Protein AF-A0A8J5MES9-F1 (afdb_monomer)

Secondary structure (DSSP, 8-state):
-----HHHHHHHHEEE-GGGEEEETTT--EEEPPTTTTTHHHHHHHHHH-TTHHHHHHHHHHHHHHHHTTS----

Foldseek 3Di:
DPDDDLVVLQVVQWDQDPPQWTQGPPPRDIDHADPVCGNVVVVVCCVVPPVCSVVVVVVVVVVVVVVVVVPDPDD

Radius of gyration: 14.79 Å; Cα contacts (8 Å, |Δi|>4): 57; chains: 1; bounding box: 35×32×40 Å

pLDDT: mean 80.25, std 14.4, range [42.34, 93.19]

Mean predicted aligned error: 8.34 Å

Nearest PDB structures (foldseek):
  6f7s-assembly2_D  TM=6.949E-01  e=1.427E+00  Homo sapiens
  6f7s-assembly1_C  TM=6.959E-01  e=1.872E+00  Homo sapiens
  6f7p-assembly2_D  TM=7.023E-01  e=2.295E+00  Homo sapiens
  6f7p-assembly1_C  TM=7.009E-01  e=3.952E+00  Homo sapiens
  5gak-assembly1_D  TM=4.524E-01  e=3.952E+00  Saccharomyces cerevisiae

Sequence (75 aa):
MSSFHNRDLCRFFFVAAADHYYTCNYCGTRRKQLPSSGYANLVSHLKDKHPEYINDYESHQSRQAGSLTAHGFVS

Solvent-accessible surface area (backbone atoms only — not comparable to full-atom values): 4569 Å² total; per-residue (Å²): 130,86,82,75,54,52,65,57,53,44,62,72,48,29,47,83,49,77,92,55,25,30,28,31,71,87,77,64,52,74,42,72,59,47,89,89,54,58,39,54,66,60,50,50,47,38,62,73,76,36,73,61,54,60,59,55,52,48,53,51,48,51,53,51,58,58,48,59,71,68,61,70,83,78,128

Structure (mmCIF, N/CA/C/O backbone):
data_AF-A0A8J5MES9-F1
#
_entry.id   AF-A0A8J5MES9-F1
#
loop_
_atom_site.group_PDB
_atom_site.id
_atom_site.type_symbol
_atom_site.label_atom_id
_atom_site.label_alt_id
_atom_site.label_comp_id
_atom_site.label_asym_id
_atom_site.label_entity_id
_atom_site.label_seq_id
_atom_site.pdbx_PDB_ins_code
_atom_site.Cartn_x
_atom_site.Cartn_y
_atom_site.Cartn_z
_atom_site.occupancy
_atom_site.B_iso_or_equiv
_atom_site.auth_seq_id
_atom_site.auth_comp_id
_atom_site.auth_asym_id
_atom_site.auth_atom_id
_atom_site.pdbx_PDB_model_num
ATOM 1 N N . MET A 1 1 ? 4.719 5.198 20.215 1.00 42.34 1 MET A N 1
ATOM 2 C CA . MET A 1 1 ? 4.888 5.012 18.760 1.00 42.34 1 MET A CA 1
ATOM 3 C 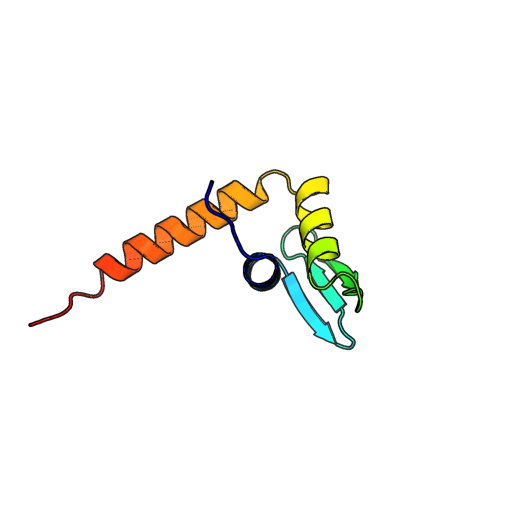C . MET A 1 1 ? 4.999 3.525 18.519 1.00 42.34 1 MET A C 1
ATOM 5 O O . MET A 1 1 ? 5.969 2.924 18.961 1.00 42.34 1 MET A O 1
ATOM 9 N N . SER A 1 2 ? 3.971 2.921 17.940 1.00 49.34 2 SER A N 1
ATOM 10 C CA . SER A 1 2 ? 3.971 1.504 17.590 1.00 49.34 2 SER A CA 1
ATOM 11 C C . SER A 1 2 ? 5.001 1.301 16.475 1.00 49.34 2 SER A C 1
ATOM 13 O O . SER A 1 2 ? 4.788 1.732 15.346 1.00 49.34 2 SER A O 1
ATOM 15 N N . SER A 1 3 ? 6.172 0.751 16.797 1.00 62.00 3 S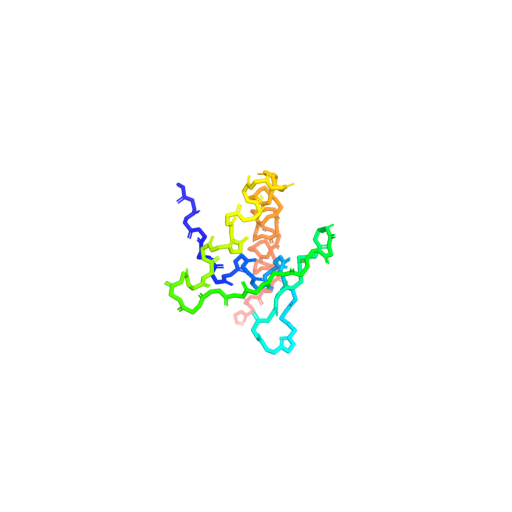ER A N 1
ATOM 16 C CA . SER A 1 3 ? 7.204 0.474 15.794 1.00 62.00 3 SER A CA 1
ATOM 17 C C . SER A 1 3 ? 6.772 -0.727 14.957 1.00 62.00 3 SER A C 1
ATOM 19 O O . SER A 1 3 ? 6.993 -1.871 15.345 1.00 62.00 3 SER A O 1
ATOM 21 N N . PHE A 1 4 ? 6.127 -0.479 13.818 1.00 74.69 4 PHE A N 1
ATOM 22 C CA . PHE A 1 4 ? 5.816 -1.534 12.855 1.00 74.69 4 PHE A CA 1
ATOM 23 C C . PHE A 1 4 ? 7.102 -2.018 12.186 1.00 74.69 4 PHE A C 1
ATOM 25 O O . PHE A 1 4 ? 7.931 -1.209 11.762 1.00 74.69 4 PHE A O 1
ATOM 32 N N . HIS A 1 5 ? 7.278 -3.333 12.048 1.00 83.88 5 HIS A N 1
ATOM 33 C CA . HIS A 1 5 ? 8.412 -3.842 11.289 1.00 83.88 5 HIS A CA 1
ATOM 34 C C . HIS A 1 5 ? 8.157 -3.661 9.793 1.00 83.88 5 HIS A C 1
ATOM 36 O O . HIS A 1 5 ? 7.106 -4.028 9.267 1.00 83.88 5 HIS A O 1
ATOM 42 N N . ASN A 1 6 ? 9.174 -3.181 9.074 1.00 86.44 6 ASN A N 1
ATOM 43 C CA . ASN A 1 6 ? 9.117 -2.999 7.619 1.00 86.44 6 ASN A CA 1
ATOM 44 C C . ASN A 1 6 ? 8.721 -4.284 6.870 1.00 86.44 6 ASN A C 1
ATOM 46 O O . ASN A 1 6 ? 8.107 -4.222 5.808 1.00 86.44 6 ASN A O 1
ATOM 50 N N . ARG A 1 7 ? 9.059 -5.452 7.431 1.00 86.12 7 ARG A N 1
ATOM 51 C CA . ARG A 1 7 ? 8.672 -6.760 6.893 1.00 86.12 7 ARG A CA 1
ATOM 52 C C . ARG A 1 7 ? 7.159 -6.984 6.948 1.00 86.12 7 ARG A C 1
ATOM 54 O O . ARG A 1 7 ? 6.602 -7.480 5.973 1.00 86.12 7 ARG A O 1
ATOM 61 N N . ASP A 1 8 ? 6.508 -6.623 8.052 1.00 88.12 8 ASP A N 1
ATOM 62 C CA . ASP A 1 8 ? 5.064 -6.813 8.221 1.00 88.12 8 ASP A CA 1
ATOM 63 C C . ASP A 1 8 ? 4.285 -5.868 7.303 1.00 88.12 8 ASP A C 1
ATOM 65 O O . ASP A 1 8 ? 3.398 -6.306 6.572 1.00 88.12 8 ASP A O 1
ATOM 69 N N . LEU A 1 9 ? 4.715 -4.602 7.236 1.00 87.31 9 LEU A N 1
ATOM 70 C CA . LEU A 1 9 ? 4.190 -3.625 6.278 1.00 87.31 9 LEU A CA 1
ATOM 71 C C . LEU A 1 9 ? 4.334 -4.126 4.839 1.00 87.31 9 LEU A C 1
ATOM 73 O O . LEU A 1 9 ? 3.385 -4.067 4.061 1.00 87.31 9 LEU A O 1
ATOM 77 N N . CYS A 1 10 ? 5.505 -4.661 4.479 1.00 87.75 10 CYS A N 1
ATOM 78 C CA . CYS A 1 10 ? 5.714 -5.208 3.146 1.00 87.75 10 CYS A CA 1
ATOM 79 C C . CYS A 1 10 ? 4.755 -6.365 2.846 1.00 87.75 10 CYS A C 1
ATOM 81 O O . CYS A 1 10 ? 4.191 -6.427 1.760 1.00 87.75 10 CYS A O 1
ATOM 83 N N . ARG A 1 11 ? 4.568 -7.279 3.797 1.00 87.81 11 ARG A N 1
ATOM 84 C CA . ARG A 1 11 ? 3.705 -8.452 3.631 1.00 87.81 11 ARG A CA 1
ATOM 85 C C . ARG A 1 11 ? 2.220 -8.089 3.548 1.00 87.81 11 ARG A C 1
ATOM 87 O O . ARG A 1 11 ? 1.461 -8.831 2.937 1.00 87.81 11 ARG A O 1
ATOM 94 N N . PHE A 1 12 ? 1.818 -6.979 4.161 1.00 89.38 12 PHE A N 1
ATOM 95 C CA . PHE A 1 12 ? 0.444 -6.490 4.122 1.00 89.38 12 PHE A CA 1
ATOM 96 C C . PHE A 1 12 ? 0.148 -5.670 2.858 1.00 89.38 12 PHE A C 1
ATOM 98 O O . PHE A 1 12 ? -0.853 -5.903 2.187 1.00 89.38 12 PHE A O 1
ATOM 105 N N . PHE A 1 13 ? 1.029 -4.731 2.505 1.00 90.56 13 PHE A N 1
ATOM 106 C CA . PHE A 1 13 ? 0.784 -3.779 1.416 1.00 90.56 13 PHE A CA 1
ATOM 107 C C . PHE A 1 13 ? 1.310 -4.216 0.052 1.00 90.56 13 PHE A C 1
ATOM 109 O O . PHE A 1 13 ? 0.991 -3.573 -0.952 1.00 90.56 13 PHE A O 1
ATOM 116 N N . PHE A 1 14 ? 2.133 -5.262 -0.012 1.00 91.38 14 PHE A N 1
ATOM 117 C CA . PHE A 1 14 ? 2.714 -5.722 -1.263 1.00 91.38 14 PHE A CA 1
ATOM 118 C C . PHE A 1 14 ? 2.490 -7.209 -1.490 1.00 91.38 14 PHE A C 1
ATOM 120 O O . PHE A 1 14 ? 2.601 -8.034 -0.587 1.00 91.38 14 PHE A O 1
ATOM 127 N N . VAL A 1 15 ? 2.275 -7.547 -2.756 1.00 92.12 15 VAL A N 1
ATOM 128 C CA . VAL A 1 15 ? 2.245 -8.924 -3.239 1.00 92.12 15 VAL A CA 1
ATOM 129 C C . VAL A 1 15 ? 3.625 -9.271 -3.778 1.00 92.12 15 VAL A C 1
ATOM 131 O O . VAL A 1 15 ? 4.124 -8.606 -4.691 1.00 92.12 15 VAL A O 1
ATOM 134 N N . ALA A 1 16 ? 4.250 -10.304 -3.213 1.00 89.38 16 ALA A N 1
ATOM 135 C CA . ALA A 1 16 ? 5.507 -10.829 -3.727 1.00 89.38 16 ALA A CA 1
ATOM 136 C C . ALA A 1 16 ? 5.280 -11.462 -5.110 1.00 89.38 16 ALA A C 1
ATOM 138 O O . ALA A 1 16 ? 4.405 -12.306 -5.290 1.00 89.38 16 ALA A O 1
ATOM 139 N N . ALA A 1 17 ? 6.079 -11.040 -6.080 1.00 87.75 17 ALA A N 1
ATOM 140 C CA . ALA A 1 17 ? 6.149 -11.581 -7.427 1.00 87.75 17 ALA A CA 1
ATOM 141 C C . ALA A 1 17 ? 7.493 -12.305 -7.632 1.00 87.75 17 ALA A C 1
ATOM 143 O O . ALA A 1 17 ? 8.346 -12.349 -6.743 1.00 87.75 17 ALA A O 1
ATOM 144 N N . ALA A 1 18 ? 7.691 -12.881 -8.819 1.00 86.06 18 ALA A N 1
ATOM 145 C CA . ALA A 1 18 ? 8.960 -13.506 -9.188 1.00 86.06 18 ALA A CA 1
ATOM 146 C C . ALA A 1 18 ? 10.133 -12.502 -9.138 1.00 86.06 18 ALA A C 1
ATOM 148 O O . ALA A 1 18 ? 9.927 -11.295 -9.246 1.00 86.06 18 ALA A O 1
ATOM 149 N N . ASP A 1 19 ? 11.364 -13.004 -9.001 1.00 84.94 19 ASP A N 1
ATOM 150 C CA . ASP A 1 19 ? 12.617 -12.226 -9.083 1.00 84.94 19 ASP A CA 1
ATOM 151 C C . ASP A 1 19 ? 12.736 -11.057 -8.078 1.00 84.94 19 ASP A C 1
ATOM 153 O O . ASP A 1 19 ? 13.260 -9.986 -8.383 1.00 84.94 19 ASP A O 1
ATOM 157 N N . HIS A 1 20 ? 12.239 -11.238 -6.850 1.00 84.56 20 HIS A N 1
ATOM 158 C CA . HIS A 1 20 ? 12.269 -10.203 -5.803 1.00 84.56 20 HIS A CA 1
ATOM 159 C C . HIS A 1 20 ? 11.515 -8.918 -6.179 1.00 84.56 20 HIS A C 1
ATOM 161 O O . HIS A 1 20 ? 11.813 -7.834 -5.665 1.00 84.56 20 HIS A O 1
ATOM 167 N N . TYR A 1 21 ? 10.536 -9.014 -7.076 1.00 88.94 21 TYR A N 1
ATOM 168 C CA . TYR A 1 21 ? 9.613 -7.922 -7.338 1.00 88.94 21 TYR A CA 1
ATOM 169 C C . TYR A 1 21 ? 8.437 -7.972 -6.371 1.00 88.94 21 TYR A C 1
ATOM 171 O O . TYR A 1 21 ? 7.961 -9.032 -5.987 1.00 88.94 21 TYR A O 1
ATOM 179 N N . TYR A 1 22 ? 7.956 -6.798 -5.999 1.00 91.56 22 TYR A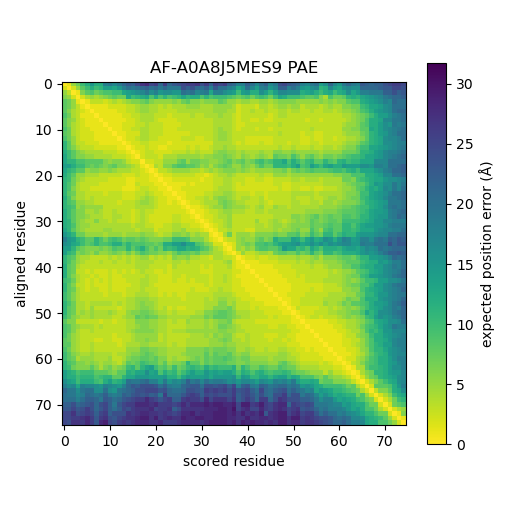 N 1
ATOM 180 C CA . TYR A 1 22 ? 6.829 -6.594 -5.109 1.00 91.56 22 TYR A CA 1
ATOM 181 C C . TYR A 1 22 ? 5.865 -5.634 -5.777 1.00 91.56 22 TYR A C 1
ATOM 183 O O . TYR A 1 22 ? 6.262 -4.566 -6.244 1.00 91.56 22 TYR A O 1
ATOM 191 N N . THR A 1 23 ? 4.600 -6.012 -5.831 1.00 92.69 23 THR A N 1
ATOM 192 C CA . THR A 1 23 ? 3.547 -5.192 -6.426 1.00 92.69 23 THR A CA 1
ATOM 193 C C . THR A 1 23 ? 2.766 -4.528 -5.310 1.00 92.69 23 THR A C 1
ATOM 195 O O . THR A 1 23 ? 2.241 -5.221 -4.443 1.00 92.69 23 THR A O 1
ATOM 198 N N . CYS A 1 24 ? 2.717 -3.197 -5.300 1.00 93.19 24 CYS A N 1
ATOM 199 C CA . CYS A 1 24 ? 1.943 -2.453 -4.312 1.00 93.19 24 CYS A CA 1
ATOM 200 C C . CYS A 1 24 ? 0.445 -2.705 -4.515 1.00 93.19 24 CYS A C 1
ATOM 202 O O . CYS A 1 24 ? -0.059 -2.526 -5.621 1.00 93.19 24 CYS A O 1
ATOM 204 N N . ASN A 1 25 ? -0.267 -3.073 -3.452 1.00 91.19 25 ASN A N 1
ATOM 205 C CA . ASN A 1 25 ? -1.698 -3.360 -3.514 1.00 91.19 25 ASN A CA 1
ATOM 206 C C . ASN A 1 25 ? -2.556 -2.094 -3.703 1.00 91.19 2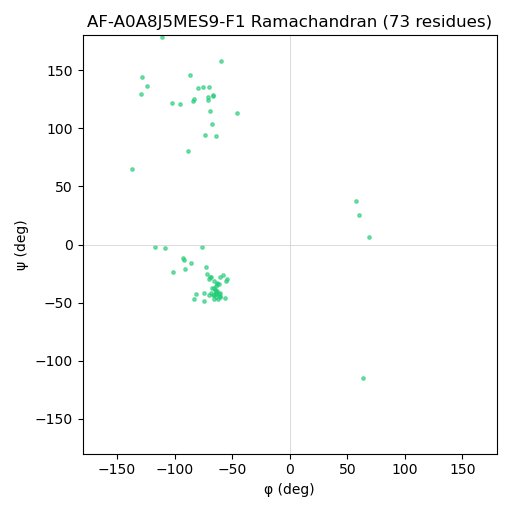5 ASN A C 1
ATOM 208 O O . ASN A 1 25 ? -3.646 -2.176 -4.253 1.00 91.19 25 ASN A O 1
ATOM 212 N N . TYR A 1 26 ? -2.060 -0.920 -3.294 1.00 88.31 26 TYR A N 1
ATOM 213 C CA . TYR A 1 26 ? -2.784 0.345 -3.462 1.00 88.31 26 TYR A CA 1
ATOM 214 C C . TYR A 1 26 ? -2.788 0.849 -4.905 1.00 88.31 26 TYR A C 1
ATOM 216 O O . TYR A 1 26 ? -3.821 1.258 -5.420 1.00 88.31 26 TYR A O 1
ATOM 224 N N . CYS A 1 27 ? -1.617 0.871 -5.547 1.00 91.19 27 CYS A N 1
ATOM 225 C CA . CYS A 1 27 ? -1.447 1.503 -6.858 1.00 91.19 27 CYS A CA 1
ATOM 226 C C . CYS A 1 27 ? -1.051 0.531 -7.976 1.00 91.19 27 CYS A C 1
ATOM 228 O O . CYS A 1 27 ? -0.844 0.960 -9.107 1.00 91.19 27 CYS A O 1
ATOM 230 N N . GLY A 1 28 ? -0.860 -0.756 -7.676 1.00 89.31 28 GLY A N 1
ATOM 231 C CA . GLY A 1 28 ? -0.392 -1.753 -8.644 1.00 89.31 28 GLY A CA 1
ATOM 232 C C . GLY A 1 28 ? 1.061 -1.561 -9.096 1.00 89.31 28 GLY A C 1
ATOM 233 O O . GLY A 1 28 ? 1.528 -2.258 -9.995 1.00 89.31 28 GLY A O 1
ATOM 234 N N . THR A 1 29 ? 1.809 -0.624 -8.501 1.00 89.69 29 THR A N 1
ATOM 235 C CA . THR A 1 29 ? 3.185 -0.339 -8.927 1.00 89.69 29 THR A CA 1
ATOM 236 C C . THR A 1 29 ? 4.109 -1.486 -8.542 1.00 89.69 29 THR A C 1
ATOM 238 O O . THR A 1 29 ? 4.248 -1.825 -7.364 1.00 89.69 29 THR A O 1
ATOM 241 N N . ARG A 1 30 ? 4.807 -2.044 -9.534 1.00 89.56 30 ARG A N 1
ATOM 242 C CA . ARG A 1 30 ? 5.822 -3.075 -9.320 1.00 89.56 30 ARG A CA 1
ATOM 243 C C . ARG A 1 30 ? 7.168 -2.444 -8.956 1.00 89.56 30 ARG A C 1
ATOM 245 O O . ARG A 1 30 ? 7.716 -1.643 -9.711 1.00 89.56 30 ARG A O 1
ATOM 252 N N . ARG A 1 31 ? 7.731 -2.828 -7.814 1.00 88.50 31 ARG A N 1
ATOM 253 C CA . ARG A 1 31 ? 9.032 -2.377 -7.302 1.00 88.50 31 ARG A CA 1
ATOM 254 C C . ARG A 1 31 ? 9.938 -3.570 -7.035 1.00 88.50 31 ARG A C 1
ATOM 256 O O . ARG A 1 31 ? 9.501 -4.560 -6.467 1.00 88.50 31 ARG A O 1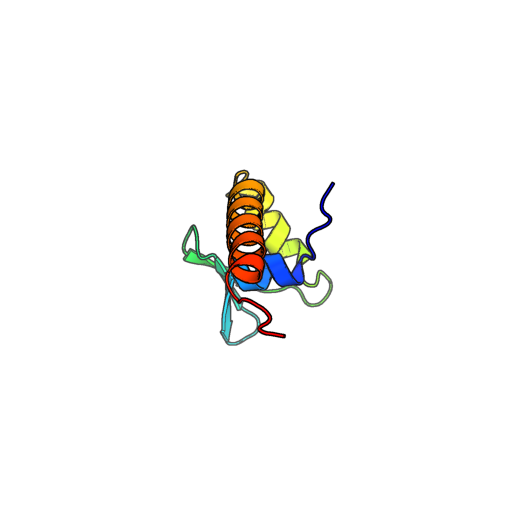
ATOM 263 N N . LYS A 1 32 ? 11.210 -3.476 -7.421 1.00 88.81 32 LYS A N 1
ATOM 264 C CA . LYS A 1 32 ? 12.211 -4.490 -7.065 1.00 88.81 32 LYS A CA 1
ATOM 265 C C . LYS A 1 32 ? 12.692 -4.258 -5.636 1.00 88.81 32 LYS A C 1
ATOM 267 O O . LYS A 1 32 ? 12.984 -3.120 -5.260 1.00 88.81 32 LYS A O 1
ATOM 272 N N . GLN A 1 33 ? 12.780 -5.320 -4.847 1.00 86.31 33 GLN A N 1
ATOM 273 C CA . GLN A 1 33 ? 13.414 -5.278 -3.538 1.00 86.31 33 GLN A CA 1
ATOM 274 C C . GLN A 1 33 ? 14.927 -5.137 -3.713 1.00 86.31 33 GLN A C 1
ATOM 276 O O . GLN A 1 33 ? 15.559 -5.902 -4.442 1.00 86.31 33 GLN A O 1
ATOM 281 N N . LEU A 1 34 ? 15.507 -4.136 -3.055 1.00 82.81 34 LEU A N 1
ATOM 282 C CA . LEU A 1 34 ? 16.946 -3.902 -3.094 1.00 82.81 34 LEU A CA 1
ATOM 283 C C . LEU A 1 34 ? 17.631 -4.808 -2.057 1.00 82.81 34 LEU A C 1
ATOM 285 O O . LEU A 1 34 ? 17.296 -4.706 -0.874 1.00 82.81 34 LEU A O 1
ATOM 289 N N . PRO A 1 35 ? 18.617 -5.636 -2.449 1.00 71.88 35 PRO A N 1
ATOM 290 C CA . PRO A 1 35 ? 19.231 -6.624 -1.556 1.00 71.88 35 PRO A CA 1
ATOM 291 C C . PRO A 1 35 ? 19.912 -6.004 -0.325 1.00 71.88 35 PRO A C 1
ATOM 293 O O . PRO A 1 35 ? 19.935 -6.624 0.729 1.00 71.88 35 PRO A O 1
ATOM 296 N N . SER A 1 36 ? 20.401 -4.762 -0.425 1.00 75.12 36 SER A N 1
ATOM 297 C CA . SER A 1 36 ? 21.062 -4.047 0.682 1.00 75.12 36 SER A CA 1
ATOM 298 C C . SER A 1 36 ? 20.102 -3.200 1.540 1.00 75.12 36 SER A C 1
ATOM 300 O O . SER A 1 36 ? 20.380 -2.893 2.692 1.00 75.12 36 SER A O 1
ATOM 302 N N . SER A 1 37 ? 18.930 -2.836 1.003 1.00 69.56 37 SER A N 1
ATOM 303 C CA . SER A 1 37 ? 17.945 -1.988 1.702 1.00 69.56 37 SER A CA 1
ATOM 304 C C . SER A 1 37 ? 16.916 -2.805 2.498 1.00 69.56 37 SER A C 1
ATOM 306 O O . SER A 1 37 ? 16.167 -2.262 3.315 1.00 69.56 37 SER A O 1
ATOM 308 N N . GLY A 1 38 ? 16.847 -4.118 2.256 1.00 83.56 38 GLY A N 1
ATOM 309 C CA . GLY A 1 38 ? 15.819 -4.975 2.832 1.00 83.56 38 GLY A CA 1
ATOM 310 C C . GLY A 1 38 ? 14.439 -4.565 2.322 1.00 83.56 38 GLY A C 1
ATOM 311 O O . GLY A 1 38 ? 14.167 -4.697 1.136 1.00 83.56 38 GLY A O 1
ATOM 312 N N . TYR A 1 39 ? 13.577 -4.078 3.215 1.00 85.25 39 TYR A N 1
ATOM 313 C CA . TYR A 1 39 ? 12.218 -3.612 2.900 1.00 85.25 39 TYR A CA 1
ATOM 314 C C . TYR A 1 39 ? 12.071 -2.085 2.973 1.00 85.25 39 TYR A C 1
ATOM 316 O O . TYR A 1 39 ? 10.995 -1.555 2.694 1.00 85.25 39 TYR A O 1
ATOM 324 N N . ALA A 1 40 ? 13.128 -1.359 3.352 1.00 86.56 40 ALA A N 1
ATOM 325 C CA . ALA A 1 40 ? 13.047 0.084 3.569 1.00 86.56 40 ALA A CA 1
ATOM 326 C C . ALA A 1 40 ? 12.693 0.842 2.280 1.00 86.56 40 ALA A C 1
ATOM 328 O O . ALA A 1 40 ? 11.942 1.813 2.323 1.00 86.56 40 ALA A O 1
ATOM 329 N N . ASN A 1 41 ? 13.149 0.362 1.121 1.00 88.56 41 ASN A N 1
ATOM 330 C CA . ASN A 1 4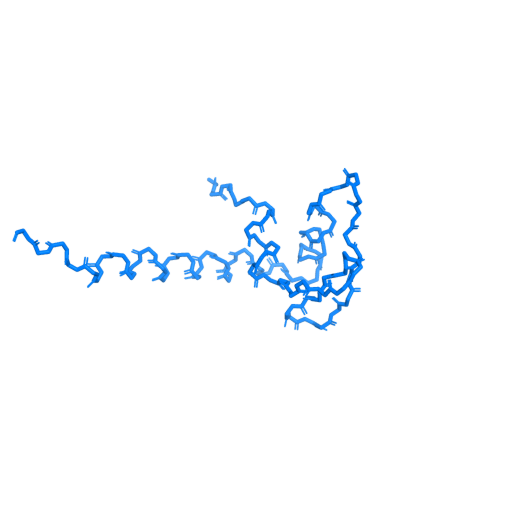1 ? 12.791 0.936 -0.176 1.00 88.56 41 ASN A CA 1
ATOM 331 C C . ASN A 1 41 ? 11.288 0.807 -0.496 1.00 88.56 41 ASN A C 1
ATOM 333 O O . ASN A 1 41 ? 10.705 1.714 -1.090 1.00 88.56 41 ASN A O 1
ATOM 337 N N . LEU A 1 42 ? 10.656 -0.297 -0.090 1.00 88.88 42 LEU A N 1
ATOM 338 C CA . LEU A 1 42 ? 9.223 -0.528 -0.279 1.00 88.88 42 LEU A CA 1
ATOM 339 C C . LEU A 1 42 ? 8.405 0.321 0.698 1.00 88.88 42 LEU A C 1
ATOM 341 O O . LEU A 1 42 ? 7.444 0.973 0.298 1.00 88.88 42 LEU A O 1
ATOM 345 N N . VAL A 1 43 ? 8.839 0.417 1.954 1.00 88.69 43 VAL A N 1
ATOM 346 C CA . VAL A 1 43 ? 8.195 1.295 2.944 1.00 88.69 43 VAL A CA 1
ATOM 347 C C . VAL A 1 43 ? 8.347 2.771 2.569 1.00 88.69 43 VAL A C 1
ATOM 349 O O . VAL A 1 43 ? 7.399 3.540 2.701 1.00 88.69 43 VAL A O 1
ATOM 352 N N . SER A 1 44 ? 9.492 3.176 2.014 1.00 90.06 44 SER A N 1
ATOM 353 C CA . SER A 1 44 ? 9.679 4.540 1.510 1.00 90.06 44 SER A CA 1
ATOM 354 C C . SER A 1 44 ? 8.708 4.869 0.376 1.00 90.06 44 SER A C 1
ATOM 356 O O . SER A 1 44 ? 8.254 6.006 0.288 1.00 90.06 44 SER A O 1
ATOM 358 N N . HIS A 1 45 ? 8.361 3.893 -0.471 1.00 91.38 45 HIS A N 1
ATOM 359 C CA . HIS A 1 45 ? 7.328 4.075 -1.490 1.00 91.38 45 HIS A CA 1
ATOM 360 C C . HIS A 1 45 ? 5.949 4.318 -0.866 1.00 91.38 45 HIS A C 1
ATOM 362 O O . HIS A 1 45 ? 5.254 5.224 -1.319 1.00 91.38 45 HIS A O 1
ATOM 368 N N . LEU A 1 46 ? 5.578 3.570 0.181 1.00 91.06 46 LEU A N 1
ATOM 369 C CA . LEU A 1 46 ? 4.329 3.813 0.913 1.00 91.06 46 LEU A CA 1
ATOM 370 C C . LEU A 1 46 ? 4.320 5.214 1.527 1.00 91.06 46 LEU A C 1
ATOM 372 O O . LEU A 1 46 ? 3.357 5.944 1.362 1.00 91.06 46 LEU A O 1
ATOM 376 N N . LYS A 1 47 ? 5.420 5.635 2.154 1.00 89.38 47 LYS A N 1
ATOM 377 C CA . LYS A 1 47 ? 5.514 6.962 2.773 1.00 89.38 47 LYS A CA 1
ATOM 378 C C . LYS A 1 47 ? 5.392 8.116 1.763 1.00 89.38 47 LYS A C 1
ATOM 380 O O . LYS A 1 47 ? 4.855 9.156 2.118 1.00 89.38 47 LYS A O 1
ATOM 385 N N . ASP A 1 48 ? 5.880 7.932 0.534 1.00 91.31 48 ASP A N 1
ATOM 386 C CA . ASP A 1 48 ? 5.807 8.938 -0.540 1.00 91.31 48 ASP A CA 1
ATOM 387 C C . ASP A 1 48 ? 4.444 8.961 -1.251 1.00 91.31 48 ASP A C 1
ATOM 389 O O . ASP A 1 48 ? 3.924 10.031 -1.556 1.00 91.31 48 ASP A O 1
ATOM 393 N N . LYS A 1 49 ? 3.869 7.785 -1.547 1.00 91.56 49 LYS A N 1
ATOM 394 C CA . LYS A 1 49 ? 2.656 7.656 -2.380 1.00 91.56 49 LYS A CA 1
ATOM 395 C C . LYS A 1 49 ? 1.366 7.424 -1.607 1.00 91.56 49 LYS A C 1
ATOM 397 O O . LYS A 1 49 ? 0.298 7.705 -2.138 1.00 91.56 49 LYS A O 1
ATOM 402 N N . HIS A 1 50 ? 1.462 6.901 -0.395 1.00 91.31 50 HIS A N 1
ATOM 403 C CA . HIS A 1 50 ? 0.335 6.446 0.411 1.00 91.31 50 HIS A CA 1
ATOM 404 C C . HIS A 1 50 ? 0.523 6.904 1.862 1.00 91.31 50 HIS A C 1
ATOM 406 O O . HIS A 1 50 ? 0.715 6.057 2.725 1.00 91.31 50 HIS A O 1
ATOM 412 N N . PRO A 1 51 ? 0.510 8.214 2.171 1.00 87.56 51 PRO A N 1
ATOM 413 C CA . PRO A 1 51 ? 0.799 8.716 3.521 1.00 87.56 51 PRO A CA 1
ATOM 414 C C . PRO A 1 51 ? -0.140 8.144 4.597 1.00 87.56 51 PRO A C 1
ATOM 416 O O . PRO A 1 51 ? 0.257 8.005 5.753 1.00 87.56 51 PRO A O 1
ATOM 419 N N . GLU A 1 52 ? -1.351 7.742 4.210 1.00 88.69 52 GLU A N 1
ATOM 420 C CA . GLU A 1 52 ? -2.344 7.083 5.065 1.00 88.69 52 GLU A CA 1
ATOM 421 C C . GLU A 1 52 ? -2.080 5.594 5.368 1.00 88.69 52 GLU A C 1
ATOM 423 O O . GLU A 1 52 ? -2.805 5.010 6.174 1.00 88.69 52 GLU A O 1
ATOM 428 N N . TYR A 1 53 ? -1.021 4.981 4.816 1.00 88.50 53 TYR A N 1
ATOM 429 C CA . TYR A 1 53 ? -0.724 3.551 5.014 1.00 88.50 53 TYR A CA 1
ATOM 430 C C . TYR A 1 53 ? -0.603 3.154 6.493 1.00 88.50 53 TYR A C 1
ATOM 432 O O . TYR A 1 53 ? -0.936 2.033 6.870 1.00 88.50 53 TYR A O 1
ATOM 440 N N . ILE A 1 54 ? -0.136 4.069 7.348 1.00 87.88 54 ILE A N 1
ATOM 441 C CA . ILE A 1 54 ? -0.013 3.824 8.789 1.00 87.88 54 ILE A CA 1
ATOM 442 C C . ILE A 1 54 ? -1.397 3.643 9.414 1.00 87.88 54 ILE A C 1
ATOM 444 O O . ILE A 1 54 ? -1.612 2.671 10.130 1.00 87.88 54 ILE A O 1
ATOM 448 N N . ASN A 1 55 ? -2.343 4.528 9.093 1.00 88.50 55 ASN A N 1
ATOM 449 C CA . ASN A 1 55 ? -3.694 4.488 9.646 1.00 88.50 55 ASN A CA 1
ATOM 450 C C . ASN A 1 55 ? -4.451 3.226 9.206 1.00 88.50 55 ASN A C 1
ATOM 452 O O . ASN A 1 55 ? -5.161 2.613 10.003 1.00 88.50 55 ASN A O 1
ATOM 456 N N . ASP A 1 56 ? -4.271 2.812 7.950 1.00 87.88 56 ASP A N 1
ATOM 457 C CA . ASP A 1 56 ? -4.823 1.562 7.416 1.00 87.88 56 ASP A CA 1
ATOM 458 C C . ASP A 1 56 ? -4.263 0.343 8.165 1.00 87.88 56 ASP A C 1
ATOM 460 O O . ASP A 1 56 ? -5.004 -0.527 8.630 1.00 87.88 56 ASP A O 1
ATOM 464 N N . TYR A 1 57 ? -2.941 0.319 8.365 1.00 87.62 57 TYR A N 1
ATOM 465 C CA . TYR A 1 57 ? -2.269 -0.770 9.067 1.00 87.62 57 TYR A CA 1
ATOM 466 C C . TYR A 1 57 ? -2.629 -0.822 10.558 1.00 87.62 57 TYR A C 1
ATOM 468 O O . TYR A 1 57 ? -2.790 -1.906 11.122 1.00 87.62 57 TYR A O 1
ATOM 476 N N . GLU A 1 58 ? -2.780 0.330 11.211 1.00 87.06 58 GLU A N 1
ATOM 477 C CA . GLU A 1 58 ? -3.245 0.437 12.598 1.00 87.06 58 GLU A CA 1
ATOM 478 C C . GLU A 1 58 ? -4.701 0.002 12.744 1.00 87.06 58 GLU A C 1
ATOM 480 O O . GLU A 1 58 ? -5.025 -0.769 13.648 1.00 87.06 58 G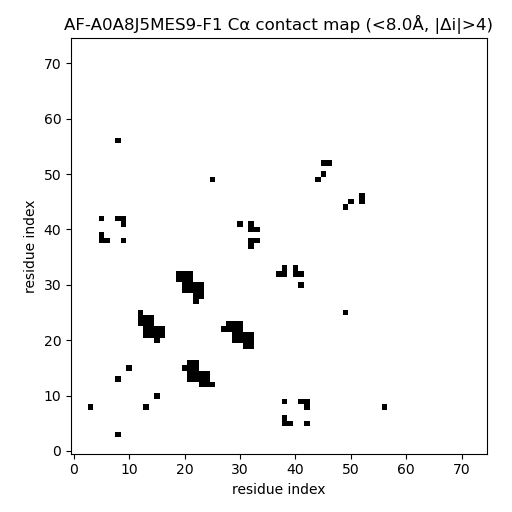LU A O 1
ATOM 485 N N . SER A 1 59 ? -5.569 0.417 11.821 1.00 86.69 59 SER A N 1
ATOM 486 C CA . SER A 1 59 ? -6.968 -0.018 11.783 1.00 86.69 59 SER A CA 1
ATOM 487 C C . SER A 1 59 ? -7.068 -1.531 11.597 1.00 86.69 59 SER A C 1
ATOM 489 O O . SER A 1 59 ? -7.839 -2.197 12.289 1.00 86.69 59 SER A O 1
ATOM 491 N N . HIS A 1 60 ? -6.254 -2.102 10.708 1.00 84.12 60 HIS A N 1
ATOM 492 C CA . HIS A 1 60 ? -6.184 -3.545 10.505 1.00 84.12 60 HIS A CA 1
ATOM 493 C C . HIS A 1 60 ? -5.676 -4.289 11.753 1.00 84.12 60 HIS A C 1
ATOM 495 O O . HIS A 1 60 ? -6.285 -5.277 12.168 1.00 84.12 60 HIS A O 1
ATOM 501 N N . GLN A 1 61 ? -4.613 -3.800 12.397 1.00 81.69 61 GLN A N 1
ATOM 502 C CA . GLN A 1 61 ? -4.100 -4.388 13.640 1.00 81.69 61 GLN A CA 1
ATOM 503 C C . GLN A 1 61 ? -5.103 -4.291 14.788 1.00 81.69 61 GLN A C 1
ATOM 505 O O . GLN A 1 61 ? -5.287 -5.267 15.506 1.00 81.69 61 GLN A O 1
ATOM 510 N N . SER A 1 62 ? -5.786 -3.156 14.940 1.00 79.25 62 SER A N 1
ATOM 511 C CA . SER A 1 62 ? -6.836 -2.973 15.947 1.00 79.25 62 SER A CA 1
ATOM 512 C C . SER A 1 62 ? -7.985 -3.967 15.742 1.00 79.25 62 SER A C 1
ATOM 514 O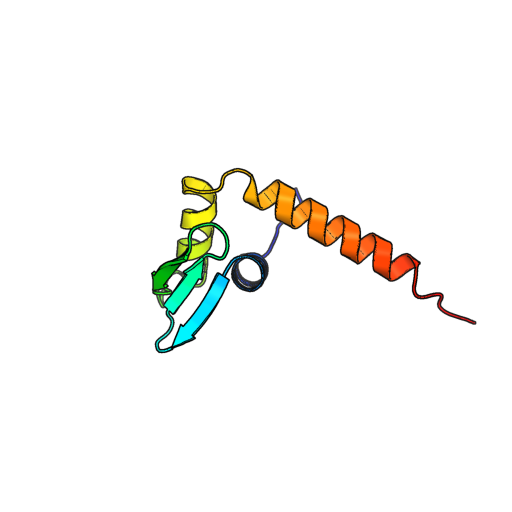 O . SER A 1 62 ? -8.436 -4.611 16.690 1.00 79.25 62 SER A O 1
ATOM 516 N N . ARG A 1 63 ? -8.393 -4.195 14.486 1.00 75.75 63 ARG A N 1
ATOM 517 C CA . ARG A 1 63 ? -9.392 -5.219 14.139 1.00 75.75 63 ARG A CA 1
ATOM 518 C C . ARG A 1 63 ? -8.910 -6.638 14.451 1.00 75.75 63 ARG A C 1
ATOM 520 O O . ARG A 1 63 ? -9.697 -7.434 14.953 1.00 75.75 63 ARG A O 1
ATOM 527 N N . GLN A 1 64 ? -7.640 -6.961 14.198 1.00 69.69 64 GLN A N 1
ATOM 528 C CA . GLN A 1 64 ? -7.075 -8.267 14.569 1.00 69.69 64 GLN A CA 1
ATOM 529 C C . GLN A 1 64 ? -6.941 -8.446 16.086 1.00 69.69 64 GLN A C 1
ATOM 531 O O . GLN A 1 64 ? -7.283 -9.506 16.604 1.00 69.69 64 GLN A O 1
ATOM 536 N N . ALA A 1 65 ? -6.502 -7.416 16.810 1.00 63.78 65 ALA A N 1
ATOM 537 C CA . ALA A 1 65 ? -6.411 -7.435 18.268 1.00 63.78 65 ALA A CA 1
ATOM 538 C C . ALA A 1 65 ? -7.800 -7.589 18.913 1.00 63.78 65 ALA A C 1
ATOM 540 O O . ALA A 1 65 ? -7.964 -8.377 19.840 1.00 63.78 65 ALA A O 1
ATOM 541 N N . GLY A 1 66 ? -8.821 -6.918 18.369 1.00 57.16 66 GLY A N 1
ATOM 542 C CA . GLY A 1 66 ? -10.217 -7.116 18.768 1.00 57.16 66 GLY A CA 1
ATOM 543 C C . GLY A 1 66 ? -10.756 -8.512 18.432 1.00 57.16 66 GLY A C 1
ATOM 544 O O . GLY A 1 66 ? -11.561 -9.054 19.185 1.00 57.16 66 GLY A O 1
ATOM 545 N N . SER A 1 67 ? -10.273 -9.133 17.349 1.00 54.19 67 SER A N 1
ATOM 546 C CA . SER A 1 67 ? -10.622 -10.511 16.979 1.00 54.19 67 SER A CA 1
ATOM 547 C C . SER A 1 67 ? -10.025 -11.555 17.929 1.00 54.19 67 SER A C 1
ATOM 549 O O . SER A 1 67 ? -10.637 -12.601 18.122 1.00 54.19 67 SER A O 1
ATOM 551 N N . LEU A 1 68 ? -8.871 -11.291 18.556 1.00 53.94 68 LEU A N 1
ATOM 552 C CA . LEU A 1 68 ? -8.281 -12.197 19.554 1.00 53.94 68 LEU A CA 1
ATOM 553 C C . LEU A 1 68 ? -9.099 -12.255 20.853 1.00 53.94 68 LEU A C 1
ATOM 555 O O . LEU A 1 68 ? -9.141 -13.302 21.488 1.00 53.94 68 LEU A O 1
ATOM 559 N N . THR A 1 69 ? -9.820 -11.187 21.204 1.00 51.78 69 THR A N 1
ATOM 560 C CA . THR A 1 69 ? -10.776 -11.200 22.328 1.00 51.78 69 THR A CA 1
ATOM 561 C C . THR A 1 69 ? -12.053 -11.993 22.008 1.00 51.78 69 THR A C 1
ATOM 563 O O . THR A 1 69 ? -12.757 -12.416 22.920 1.00 51.78 69 THR A O 1
ATOM 566 N N . ALA A 1 70 ? -12.361 -12.235 20.727 1.00 50.34 70 ALA A N 1
ATOM 567 C CA . ALA A 1 70 ? -13.556 -12.976 20.310 1.00 50.34 70 ALA A CA 1
ATOM 568 C C . ALA A 1 70 ? -13.365 -14.504 20.285 1.00 50.34 70 ALA A C 1
ATOM 570 O O . ALA A 1 70 ? -14.348 -15.246 20.276 1.00 50.34 70 ALA A O 1
ATOM 571 N N . HIS A 1 71 ? -12.124 -14.997 20.310 1.00 52.88 71 HIS A N 1
ATOM 572 C CA . HIS A 1 71 ? -11.850 -16.422 20.484 1.00 52.88 71 HIS A CA 1
ATOM 573 C C . HIS A 1 71 ? -11.751 -16.724 21.975 1.00 52.88 71 HIS A C 1
ATOM 575 O O . HIS A 1 71 ? -10.664 -16.779 22.545 1.00 52.88 71 HIS A O 1
ATOM 581 N N . GLY A 1 72 ? -12.923 -16.868 22.599 1.00 51.22 72 GLY A N 1
ATOM 582 C CA . GLY A 1 72 ? -13.069 -17.271 23.989 1.00 51.22 72 GLY A CA 1
ATOM 583 C C . GLY A 1 72 ? -12.167 -18.457 24.306 1.00 51.22 72 GLY A C 1
ATOM 584 O O . GLY A 1 72 ? -12.370 -19.562 23.804 1.00 51.22 72 GLY A O 1
ATOM 585 N N . PHE A 1 73 ? -11.170 -18.212 25.151 1.00 48.75 73 PHE A N 1
ATOM 586 C CA . PHE A 1 73 ? -10.502 -19.264 25.893 1.00 48.75 73 PHE A CA 1
ATOM 587 C C . PHE A 1 73 ? -11.576 -19.847 26.823 1.00 48.75 73 PHE A C 1
ATOM 589 O O . PHE A 1 73 ? -11.886 -19.272 27.864 1.00 48.75 73 PHE A O 1
ATOM 596 N N . VAL A 1 74 ? -12.251 -20.906 26.373 1.00 43.97 74 VAL A N 1
ATOM 597 C CA . VAL A 1 74 ? -13.107 -21.717 27.239 1.00 43.97 74 VAL A CA 1
ATOM 598 C C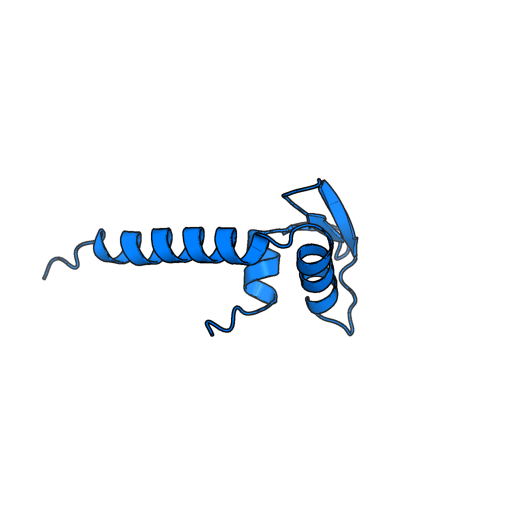 . VAL A 1 74 ? -12.165 -22.456 28.181 1.00 43.97 74 VAL A C 1
ATOM 600 O O . VAL A 1 74 ? -11.313 -23.219 27.725 1.00 43.97 74 VAL A O 1
ATOM 603 N N . SER A 1 75 ? -12.284 -22.117 29.464 1.00 51.88 75 SER A N 1
ATOM 604 C CA . SER A 1 75 ? -11.647 -22.776 30.605 1.00 51.88 75 SER A CA 1
ATOM 605 C C . SER A 1 75 ? -11.904 -24.277 30.657 1.00 51.88 75 SER A C 1
ATOM 607 O O . SER A 1 75 ? -12.979 -24.712 30.185 1.00 51.88 75 SER A O 1
#

Organism: NCBI:txid2496075